Protein AF-A0A7M3NSK5-F1 (afdb_monomer)

Foldseek 3Di:
DDDDLVVVCVVVVHDSVVSVVVVCVVCVVVVHDDPVPDDDDPDDPDDDD

pLDDT: mean 90.52, std 9.81, range [55.59, 98.38]

Sequence (49 aa):
MAFTNRRIAQELVLSVKTVEYHLSHAYATLGIASRTALPARPARPAPKT

Solvent-accessible surface area (backbone atoms only — not comparable to full-atom values): 3248 Å² total; per-residue (Å²): 134,82,84,51,55,64,56,54,12,61,79,69,76,49,52,48,67,57,46,52,52,53,51,52,52,53,28,56,77,69,74,38,93,50,83,86,66,56,73,77,82,74,78,80,79,76,83,83,128

Secondary structure (DSSP, 8-state):
-PPPHHHHHHHTT--HHHHHHHHHHHHHHTT-SSGGGSPPPPPPPPP--

Radius of gyration: 14.21 Å; Cα contacts (8 Å, |Δi|>4): 23; chains: 1; bounding box: 32×32×27 Å

Nearest PDB structures (foldseek):
  1zlj-assembly2_C  TM=9.421E-01  e=1.217E-01  Mycobacterium tuberculosis
  4tv7-assembly2_D  TM=8.680E-01  e=4.739E+00  Bacillus subtilis subsp. subtilis str. 168
  5x3t-assembly1_G  TM=3.819E-01  e=3.080E+00  Mycobacterium tuberculosis H37Rv

Structure (mmCIF, N/CA/C/O backbone):
data_AF-A0A7M3NSK5-F1
#
_entry.id   AF-A0A7M3NSK5-F1
#
loop_
_atom_site.group_PDB
_atom_site.id
_atom_site.type_symbol
_atom_site.label_atom_id
_atom_site.label_alt_id
_atom_site.label_comp_id
_atom_site.label_asym_id
_atom_site.label_entity_id
_atom_site.label_seq_id
_atom_site.pdbx_PDB_ins_code
_atom_site.Cartn_x
_atom_site.Cartn_y
_atom_site.Cartn_z
_atom_site.occupanc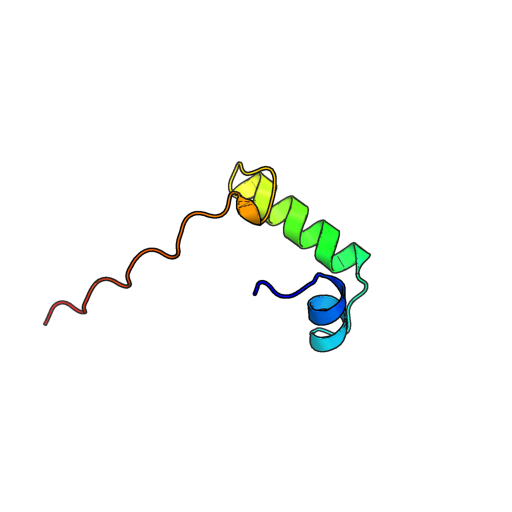y
_atom_site.B_iso_or_equiv
_atom_site.auth_seq_id
_atom_site.auth_comp_id
_atom_site.auth_asym_id
_atom_site.auth_atom_id
_atom_site.pdbx_PDB_model_num
ATOM 1 N N . MET A 1 1 ? -14.669 -9.318 -6.929 1.00 55.59 1 MET A N 1
ATOM 2 C CA . MET A 1 1 ? -13.475 -9.938 -6.310 1.00 55.59 1 MET A CA 1
ATOM 3 C C . MET A 1 1 ? -12.342 -8.925 -6.312 1.00 55.59 1 MET A C 1
ATOM 5 O O . MET A 1 1 ? -12.030 -8.404 -7.372 1.00 55.59 1 MET A O 1
ATOM 9 N N . ALA A 1 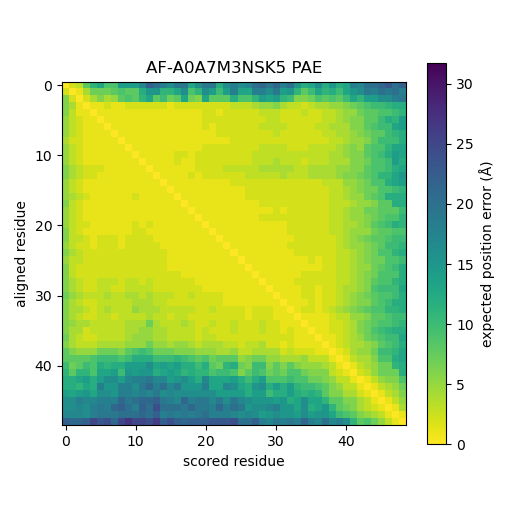2 ? -11.782 -8.586 -5.149 1.00 67.19 2 ALA A N 1
ATOM 10 C CA . ALA A 1 2 ? -10.606 -7.716 -5.077 1.00 67.19 2 ALA A CA 1
ATOM 11 C C . ALA A 1 2 ? -9.355 -8.468 -5.570 1.00 67.19 2 ALA A C 1
ATOM 13 O O . ALA A 1 2 ? -9.214 -9.661 -5.303 1.00 67.19 2 ALA A O 1
ATOM 14 N N . PHE A 1 3 ? -8.445 -7.783 -6.269 1.00 82.06 3 PHE A N 1
ATOM 15 C CA . PHE A 1 3 ? -7.152 -8.358 -6.650 1.00 82.06 3 PHE A CA 1
ATOM 16 C C . PHE A 1 3 ? -6.338 -8.738 -5.402 1.00 82.06 3 PHE A C 1
ATOM 18 O O . PHE A 1 3 ? -6.262 -7.963 -4.447 1.00 82.06 3 PHE A O 1
ATOM 25 N N . THR A 1 4 ? -5.705 -9.914 -5.406 1.00 93.94 4 THR A N 1
ATOM 26 C CA . THR A 1 4 ? -4.774 -10.314 -4.339 1.00 93.94 4 THR A CA 1
ATOM 27 C C . THR A 1 4 ? -3.448 -9.567 -4.482 1.00 93.94 4 THR A C 1
ATOM 29 O O . THR A 1 4 ? -3.050 -9.211 -5.592 1.00 93.94 4 THR A O 1
ATOM 32 N N . ASN A 1 5 ? -2.715 -9.375 -3.380 1.00 96.00 5 ASN A N 1
ATOM 33 C CA . ASN A 1 5 ? -1.400 -8.717 -3.415 1.00 96.00 5 ASN A CA 1
ATOM 34 C C . ASN A 1 5 ? -0.419 -9.439 -4.352 1.00 96.00 5 ASN A C 1
ATOM 36 O O . ASN A 1 5 ? 0.369 -8.786 -5.023 1.00 96.00 5 ASN A O 1
ATOM 40 N N . ARG A 1 6 ? -0.520 -10.774 -4.463 1.00 96.94 6 ARG A N 1
ATOM 41 C CA . ARG A 1 6 ? 0.273 -11.574 -5.411 1.00 96.94 6 ARG A CA 1
ATOM 42 C C . ARG A 1 6 ? 0.007 -11.197 -6.867 1.00 96.94 6 ARG A C 1
ATOM 44 O O . ARG A 1 6 ? 0.963 -11.036 -7.611 1.00 96.94 6 ARG A O 1
ATOM 51 N N . ARG A 1 7 ? -1.257 -11.021 -7.269 1.00 96.94 7 ARG A N 1
ATOM 52 C CA . ARG A 1 7 ? -1.569 -10.608 -8.647 1.00 96.94 7 ARG A CA 1
ATOM 53 C C . ARG A 1 7 ? -1.119 -9.182 -8.936 1.00 96.94 7 ARG A C 1
ATOM 55 O O . ARG A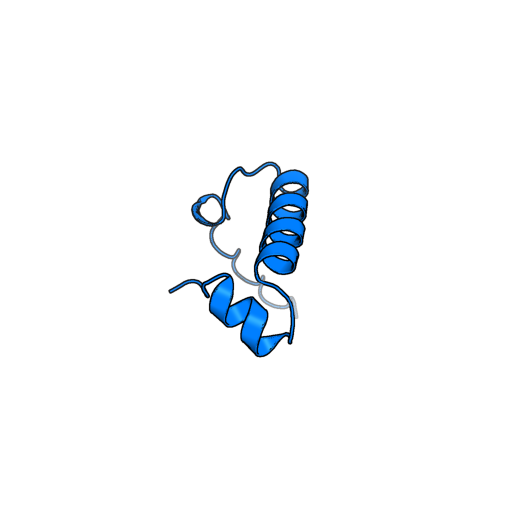 1 7 ? -0.537 -8.942 -9.979 1.00 96.94 7 ARG A O 1
ATOM 62 N N . ILE A 1 8 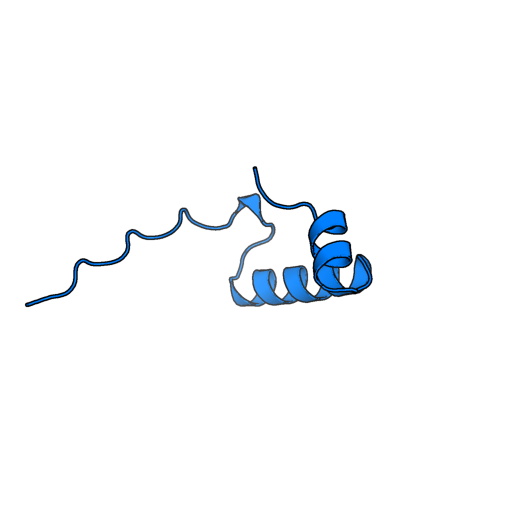? -1.323 -8.265 -7.990 1.00 96.06 8 ILE A N 1
ATOM 63 C CA . ILE A 1 8 ? -0.849 -6.876 -8.117 1.00 96.06 8 ILE A CA 1
ATOM 64 C C . ILE A 1 8 ? 0.676 -6.847 -8.289 1.00 96.06 8 ILE A C 1
ATOM 66 O O . ILE A 1 8 ? 1.186 -6.147 -9.154 1.00 96.06 8 ILE A O 1
ATOM 70 N N . ALA A 1 9 ? 1.394 -7.638 -7.491 1.00 98.06 9 ALA A N 1
ATOM 71 C CA . ALA A 1 9 ? 2.843 -7.761 -7.573 1.00 98.06 9 ALA A CA 1
ATOM 72 C C . ALA A 1 9 ? 3.304 -8.287 -8.944 1.00 98.06 9 ALA A C 1
ATOM 74 O O . ALA A 1 9 ? 4.252 -7.755 -9.508 1.00 98.06 9 ALA A O 1
ATOM 75 N N . GLN A 1 10 ? 2.610 -9.283 -9.501 1.00 97.88 10 GLN A N 1
ATOM 76 C CA . GLN A 1 10 ? 2.917 -9.837 -10.824 1.00 97.88 10 GLN A CA 1
ATOM 77 C C . GLN A 1 10 ? 2.683 -8.828 -11.956 1.00 97.88 10 GLN A C 1
ATOM 79 O O . GLN A 1 10 ? 3.567 -8.640 -12.782 1.00 97.88 10 GLN A O 1
ATOM 84 N N . GLU A 1 11 ? 1.526 -8.164 -11.970 1.00 96.88 11 GLU A N 1
ATOM 85 C CA . GLU A 1 11 ? 1.153 -7.175 -12.998 1.00 96.88 11 GLU A CA 1
ATOM 86 C C . GLU A 1 11 ? 2.093 -5.963 -13.003 1.00 96.88 11 GLU A C 1
ATOM 88 O O . GLU A 1 11 ? 2.440 -5.438 -14.055 1.00 96.88 11 GLU A O 1
ATOM 93 N N . LEU A 1 12 ? 2.523 -5.522 -11.816 1.00 96.88 12 LEU A N 1
ATOM 94 C CA . LEU A 1 12 ? 3.380 -4.346 -11.659 1.00 96.88 12 LEU A CA 1
ATOM 95 C C . LEU A 1 12 ? 4.879 -4.678 -11.618 1.00 96.88 12 LEU A C 1
ATOM 97 O O . LEU A 1 12 ? 5.686 -3.765 -11.475 1.00 96.88 12 LEU A O 1
ATOM 101 N N . VAL A 1 13 ? 5.261 -5.957 -11.723 1.00 97.88 13 VAL A N 1
ATOM 102 C CA . VAL A 1 13 ? 6.657 -6.425 -11.616 1.00 97.88 13 VAL A CA 1
ATOM 103 C C . VAL A 1 13 ? 7.318 -5.964 -10.301 1.00 97.88 13 VAL A C 1
ATOM 105 O O . VAL A 1 13 ? 8.436 -5.456 -10.263 1.00 97.88 13 VAL A O 1
ATOM 108 N N . LEU A 1 14 ? 6.601 -6.134 -9.186 1.00 97.31 14 LEU A N 1
ATOM 109 C CA . LEU A 1 14 ? 7.034 -5.767 -7.833 1.00 97.31 14 LEU A CA 1
ATOM 110 C C . LEU A 1 14 ? 7.076 -6.984 -6.905 1.00 97.31 14 LEU A C 1
ATOM 112 O O . LEU A 1 14 ? 6.493 -8.031 -7.178 1.00 97.31 14 LEU A O 1
ATOM 116 N N . SER A 1 15 ? 7.720 -6.831 -5.745 1.00 98.38 15 SER A N 1
ATOM 117 C CA . SER A 1 15 ? 7.596 -7.821 -4.673 1.00 98.38 15 SER A CA 1
ATOM 118 C C . SER A 1 15 ? 6.234 -7.706 -3.974 1.00 98.38 15 SER A C 1
ATOM 120 O O . SER A 1 15 ? 5.675 -6.615 -3.834 1.00 98.38 15 SER A O 1
ATOM 122 N N . VAL A 1 16 ? 5.718 -8.822 -3.447 1.00 98.31 16 VAL A N 1
ATOM 123 C CA . VAL A 1 16 ? 4.494 -8.817 -2.619 1.00 98.31 16 VAL A CA 1
ATOM 124 C C . VAL A 1 16 ? 4.653 -7.893 -1.406 1.00 98.31 16 VAL A C 1
ATOM 126 O O . VAL A 1 16 ? 3.723 -7.166 -1.066 1.00 98.31 16 VAL A O 1
ATOM 129 N N . LYS A 1 17 ? 5.850 -7.855 -0.807 1.00 98.38 17 LYS A N 1
ATOM 130 C CA . LYS A 1 17 ? 6.178 -7.000 0.343 1.00 98.38 17 LYS A CA 1
ATOM 131 C C . LYS A 1 17 ? 6.078 -5.511 -0.001 1.00 98.38 17 LYS A C 1
ATOM 133 O O . LYS A 1 17 ? 5.593 -4.726 0.807 1.00 98.38 17 LYS A O 1
ATOM 138 N N . THR A 1 18 ? 6.489 -5.131 -1.211 1.00 98.31 18 THR A N 1
ATOM 139 C CA . THR A 1 18 ? 6.363 -3.759 -1.725 1.00 98.31 18 THR A CA 1
ATOM 140 C C . THR A 1 18 ? 4.890 -3.370 -1.849 1.00 98.31 18 THR A C 1
ATOM 142 O O . THR A 1 18 ? 4.492 -2.305 -1.386 1.00 98.31 18 THR A O 1
ATOM 145 N N . VAL A 1 19 ? 4.050 -4.262 -2.383 1.00 97.69 19 VAL A N 1
ATOM 146 C CA . VAL A 1 19 ? 2.596 -4.038 -2.463 1.00 97.69 19 VAL A CA 1
ATOM 147 C C . VAL A 1 19 ? 1.972 -3.906 -1.071 1.00 97.69 19 VAL A C 1
ATOM 149 O O . VAL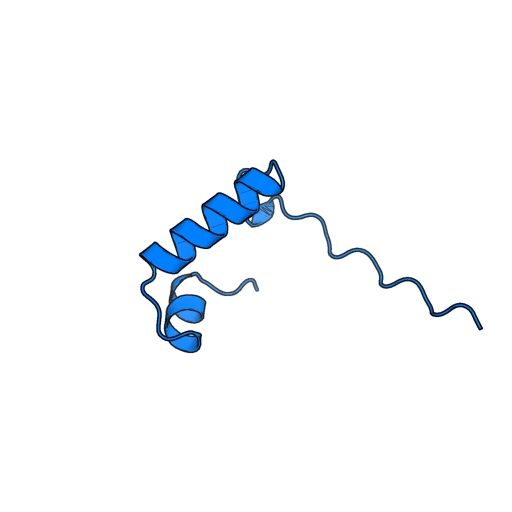 A 1 19 ? 1.185 -2.992 -0.839 1.00 97.69 19 VAL A O 1
ATOM 152 N N . GLU A 1 20 ? 2.331 -4.782 -0.129 1.00 97.38 20 GLU A N 1
ATOM 153 C CA . GLU A 1 20 ? 1.865 -4.707 1.263 1.00 97.38 20 GLU A CA 1
ATOM 154 C C . GLU A 1 20 ? 2.233 -3.380 1.922 1.00 97.38 20 GLU A C 1
ATOM 156 O O . GLU A 1 20 ? 1.384 -2.762 2.564 1.00 97.38 20 GLU A O 1
ATOM 161 N N . TYR A 1 21 ? 3.473 -2.923 1.736 1.00 98.12 21 TYR A N 1
ATOM 162 C CA . TYR A 1 21 ? 3.945 -1.651 2.267 1.00 98.12 21 TYR A CA 1
ATOM 163 C C . TYR A 1 21 ? 3.124 -0.475 1.726 1.00 98.12 21 TYR A C 1
ATOM 165 O O . TYR A 1 21 ? 2.583 0.308 2.507 1.00 98.12 21 TYR A O 1
ATOM 173 N N . HIS A 1 22 ? 2.954 -0.389 0.402 1.00 96.94 22 HIS A N 1
ATOM 174 C CA . HIS A 1 22 ? 2.170 0.682 -0.214 1.00 96.94 22 HIS A CA 1
ATOM 175 C C . HIS A 1 22 ? 0.702 0.661 0.218 1.00 96.94 22 HIS A C 1
ATOM 177 O O . HIS A 1 22 ? 0.142 1.714 0.513 1.00 96.94 22 HIS A O 1
ATOM 183 N N . LEU A 1 23 ? 0.079 -0.519 0.302 1.00 96.00 23 LEU A N 1
ATOM 184 C CA . LEU A 1 23 ? -1.301 -0.634 0.775 1.00 96.00 23 LEU A CA 1
ATOM 185 C C . LEU A 1 23 ? -1.434 -0.230 2.243 1.00 96.00 23 LEU A C 1
ATOM 187 O O . LEU A 1 23 ? -2.371 0.483 2.581 1.00 96.00 23 LEU A O 1
ATOM 191 N N . SER A 1 24 ? -0.495 -0.635 3.098 1.00 96.44 24 SER A N 1
ATOM 192 C CA . SER A 1 24 ? -0.504 -0.270 4.520 1.00 96.44 24 SER A CA 1
ATOM 193 C C . SER A 1 24 ? -0.388 1.242 4.700 1.00 96.44 24 SER A C 1
ATOM 195 O O . SER A 1 24 ? -1.132 1.828 5.481 1.00 96.44 24 SER A O 1
ATOM 197 N N . HIS A 1 25 ? 0.494 1.884 3.930 1.00 97.94 25 HIS A N 1
ATOM 198 C CA . HIS A 1 25 ? 0.641 3.334 3.947 1.00 97.94 25 HIS A CA 1
ATOM 199 C C . HIS A 1 25 ? -0.628 4.038 3.446 1.00 97.94 25 HIS A C 1
ATOM 201 O O . HIS A 1 25 ? -1.134 4.933 4.114 1.00 97.94 25 HIS A O 1
ATOM 207 N N . ALA A 1 26 ? -1.202 3.583 2.326 1.00 96.44 26 ALA A N 1
ATOM 208 C CA . ALA A 1 26 ? -2.445 4.137 1.791 1.00 96.44 26 ALA A CA 1
ATOM 209 C C . ALA A 1 26 ? -3.623 3.983 2.768 1.00 96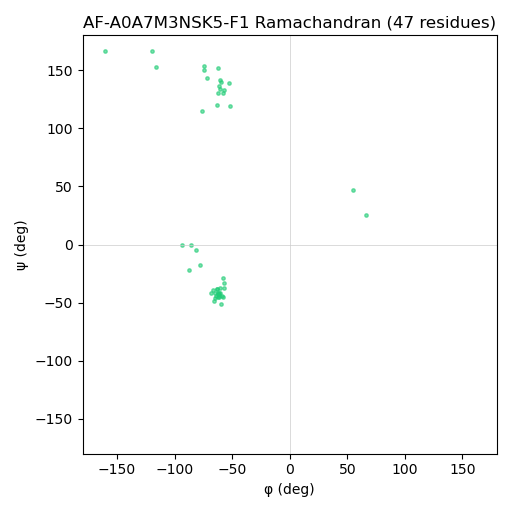.44 26 ALA A C 1
ATOM 211 O O . ALA A 1 26 ? -4.402 4.914 2.952 1.00 96.44 26 ALA A O 1
ATOM 212 N N . TYR A 1 27 ? -3.750 2.829 3.424 1.00 95.69 27 TYR A N 1
ATOM 213 C CA . TYR A 1 27 ? -4.786 2.599 4.430 1.00 95.69 27 TYR A CA 1
ATOM 214 C C . TYR A 1 27 ? -4.590 3.469 5.670 1.00 95.69 27 TYR A C 1
ATOM 216 O O . TYR A 1 27 ? -5.569 4.026 6.160 1.00 95.69 27 TYR A O 1
ATOM 224 N N . ALA A 1 28 ? -3.347 3.670 6.120 1.00 97.25 28 ALA A N 1
ATOM 225 C CA . ALA A 1 28 ? -3.042 4.598 7.204 1.00 97.25 28 ALA A CA 1
ATOM 226 C C . ALA A 1 28 ? -3.439 6.039 6.848 1.00 97.25 28 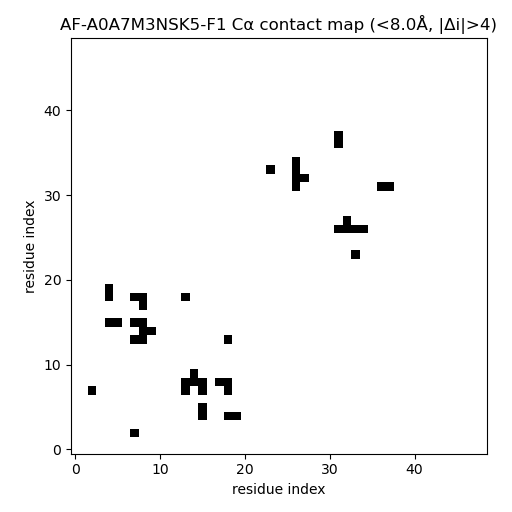ALA A C 1
ATOM 228 O O . ALA A 1 28 ? -4.083 6.707 7.652 1.00 97.25 28 ALA A O 1
ATOM 229 N N . THR A 1 29 ? -3.145 6.497 5.625 1.00 96.62 29 THR A N 1
ATOM 230 C CA . THR A 1 29 ? -3.594 7.812 5.133 1.00 96.62 29 THR A CA 1
ATOM 231 C C . THR A 1 29 ? -5.119 7.930 5.115 1.00 96.62 29 THR A C 1
ATOM 233 O O . THR A 1 29 ? -5.660 8.987 5.422 1.00 96.62 29 THR A O 1
ATOM 236 N N . LEU A 1 30 ? -5.819 6.846 4.776 1.00 95.25 30 LEU A N 1
ATOM 237 C CA . LEU A 1 30 ? -7.282 6.788 4.767 1.00 95.25 30 LEU A CA 1
ATOM 238 C C . LEU A 1 30 ? -7.897 6.548 6.157 1.00 95.25 30 LEU A C 1
ATOM 240 O O . LEU A 1 30 ? -9.119 6.547 6.277 1.00 95.25 30 LEU A O 1
ATOM 244 N N . GLY A 1 31 ? -7.085 6.323 7.195 1.00 96.81 31 GLY A N 1
ATOM 245 C CA . GLY A 1 31 ? -7.558 6.021 8.547 1.00 96.81 31 GLY A CA 1
ATOM 246 C C . GLY A 1 31 ? -8.284 4.676 8.671 1.00 96.81 31 GLY A C 1
ATOM 247 O O . GLY A 1 31 ? -9.120 4.517 9.557 1.00 96.81 31 GLY A O 1
ATOM 248 N N . ILE A 1 32 ? -7.996 3.708 7.794 1.00 96.06 32 ILE A N 1
ATOM 249 C CA . ILE A 1 32 ? -8.633 2.383 7.796 1.00 96.06 32 ILE A CA 1
ATOM 250 C C . ILE A 1 32 ? -7.621 1.270 8.075 1.00 96.06 32 ILE A C 1
ATOM 252 O O . ILE A 1 32 ? -6.441 1.387 7.765 1.00 96.06 32 ILE A O 1
ATOM 256 N N . ALA A 1 33 ? -8.087 0.154 8.639 1.00 94.25 33 ALA A N 1
ATOM 257 C CA . ALA A 1 33 ? -7.215 -0.967 9.003 1.00 94.25 33 ALA A CA 1
ATOM 258 C C . ALA A 1 33 ? -6.998 -1.981 7.865 1.00 94.25 33 ALA A C 1
ATOM 260 O O . ALA A 1 33 ? -6.043 -2.756 7.894 1.00 94.25 33 ALA A O 1
ATOM 261 N N . SER A 1 34 ? -7.897 -2.037 6.878 1.00 92.31 34 SER A N 1
ATOM 262 C CA . SER A 1 34 ? -7.859 -3.084 5.857 1.00 92.31 34 SER A CA 1
ATOM 263 C C . SER A 1 34 ? -8.627 -2.723 4.588 1.00 92.31 34 SER A C 1
ATOM 265 O O . SER A 1 34 ? -9.469 -1.826 4.558 1.00 92.31 34 SER A O 1
ATOM 267 N N . ARG A 1 35 ? -8.394 -3.515 3.535 1.00 90.38 35 ARG A N 1
ATOM 268 C CA . ARG A 1 35 ? -9.088 -3.394 2.245 1.00 90.38 35 ARG A CA 1
ATOM 269 C C . ARG A 1 35 ? -10.608 -3.529 2.350 1.00 90.38 35 ARG A C 1
ATOM 271 O O . ARG A 1 35 ? -11.316 -2.981 1.516 1.00 90.38 35 ARG A O 1
ATOM 278 N N . THR A 1 36 ? -11.110 -4.278 3.332 1.00 90.69 36 THR A N 1
ATOM 279 C CA . THR A 1 36 ? -12.554 -4.497 3.522 1.00 90.69 36 THR A CA 1
ATOM 280 C C . THR A 1 36 ? -13.246 -3.306 4.174 1.00 90.69 36 THR A C 1
ATOM 282 O O . THR A 1 36 ? -14.461 -3.203 4.080 1.00 90.69 36 THR A O 1
ATOM 285 N N . ALA A 1 37 ? -12.486 -2.409 4.809 1.00 92.38 37 ALA A N 1
ATOM 286 C CA . ALA A 1 37 ? -12.991 -1.164 5.379 1.00 92.38 37 ALA A CA 1
ATOM 287 C C . ALA A 1 37 ? -13.049 -0.015 4.354 1.00 92.38 37 ALA A C 1
ATOM 289 O O . ALA A 1 37 ? -13.457 1.091 4.700 1.00 92.38 37 ALA A O 1
ATOM 290 N N . LEU A 1 38 ? -12.648 -0.255 3.096 1.00 88.06 38 LEU A N 1
ATOM 291 C CA . LEU A 1 38 ? -12.808 0.733 2.033 1.00 88.06 38 LEU A CA 1
ATOM 292 C C . LEU A 1 38 ? -14.303 1.024 1.822 1.00 88.06 38 LEU A C 1
ATOM 294 O O . LEU A 1 38 ? -15.080 0.080 1.643 1.00 88.06 38 LEU A O 1
ATOM 298 N N . PRO A 1 39 ? -14.717 2.304 1.795 1.00 85.56 39 PRO A N 1
ATOM 299 C CA . PRO A 1 39 ? -16.097 2.651 1.505 1.00 85.56 39 PRO A CA 1
ATOM 300 C C . PRO A 1 39 ? -16.465 2.196 0.091 1.00 85.56 39 PRO A C 1
ATOM 302 O O . PRO A 1 39 ? -15.618 2.130 -0.809 1.00 85.56 39 PRO A O 1
ATOM 305 N N . ALA A 1 40 ? -17.749 1.899 -0.116 1.00 84.25 40 ALA A N 1
ATOM 306 C CA . ALA A 1 40 ? -18.261 1.645 -1.454 1.00 84.25 40 ALA A CA 1
ATOM 307 C C . ALA A 1 40 ? -17.882 2.817 -2.369 1.00 84.25 40 ALA A C 1
ATOM 309 O O . ALA A 1 40 ? -17.942 3.978 -1.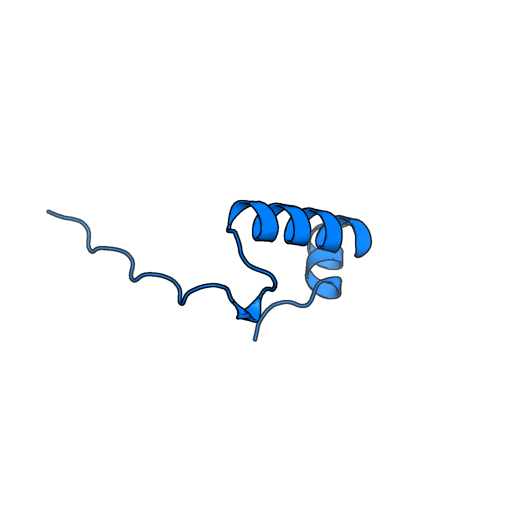955 1.00 84.25 40 ALA A O 1
ATOM 310 N N . ARG A 1 41 ? -17.474 2.507 -3.608 1.00 80.75 41 ARG A N 1
ATOM 311 C CA . ARG A 1 41 ? -17.086 3.534 -4.578 1.00 80.75 41 ARG A CA 1
ATOM 312 C C . ARG A 1 41 ? -18.216 4.569 -4.662 1.00 80.75 41 ARG A C 1
ATOM 314 O O . ARG A 1 41 ? -19.321 4.178 -5.046 1.00 80.75 41 ARG A O 1
ATOM 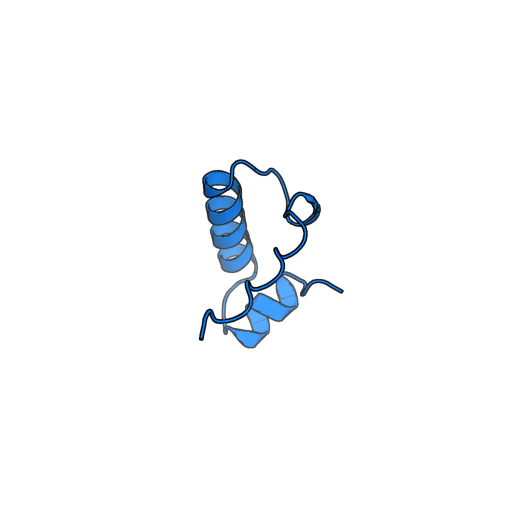321 N N . PRO A 1 42 ? -17.964 5.850 -4.339 1.00 76.50 42 PRO A N 1
ATOM 322 C CA . PRO A 1 42 ? -18.998 6.864 -4.449 1.00 76.50 42 PRO A CA 1
ATOM 323 C C . PRO A 1 42 ? -19.466 6.943 -5.904 1.00 76.50 42 PRO A C 1
ATOM 325 O O . PRO A 1 42 ? -18.667 6.791 -6.838 1.00 76.50 42 PRO A O 1
ATOM 328 N N . ALA A 1 43 ? -20.770 7.137 -6.106 1.00 79.31 43 ALA A N 1
ATOM 329 C CA . ALA A 1 43 ? -21.316 7.332 -7.441 1.00 79.31 43 ALA A CA 1
ATOM 330 C C . ALA A 1 43 ? -20.618 8.534 -8.092 1.00 79.31 43 ALA A C 1
ATOM 332 O O . ALA A 1 43 ? -20.454 9.581 -7.463 1.00 79.31 43 ALA A O 1
ATOM 333 N N . ARG A 1 44 ? -20.179 8.380 -9.347 1.00 81.94 44 ARG A N 1
ATOM 334 C CA . ARG A 1 44 ? -19.615 9.502 -10.102 1.00 81.94 44 ARG A CA 1
ATOM 335 C C . ARG A 1 44 ? -20.736 10.537 -10.270 1.00 81.94 44 ARG A C 1
ATOM 337 O O . ARG A 1 44 ? -21.759 10.173 -10.851 1.00 81.94 44 ARG A O 1
ATOM 344 N N . PRO A 1 45 ? -20.587 11.779 -9.778 1.00 76.94 45 PRO A N 1
ATOM 345 C CA . PRO A 1 45 ? -21.611 12.792 -9.987 1.00 76.94 45 PRO A CA 1
ATOM 346 C C . PRO A 1 45 ? -21.772 13.026 -11.492 1.00 76.94 45 PRO A C 1
ATOM 348 O O . PRO A 1 45 ? -20.778 13.100 -12.222 1.00 76.94 45 PRO A O 1
ATOM 351 N N . ALA A 1 46 ? -23.023 13.075 -11.957 1.00 78.56 46 ALA A N 1
ATOM 352 C CA . ALA A 1 46 ? -23.321 13.334 -13.359 1.00 78.56 46 ALA A CA 1
ATOM 353 C C . ALA A 1 46 ? -22.747 14.707 -13.760 1.00 78.56 46 ALA A C 1
ATOM 355 O O . ALA A 1 46 ? -22.794 15.638 -12.945 1.00 78.56 46 ALA A O 1
ATOM 356 N N . PRO A 1 47 ? -22.173 14.842 -14.969 1.00 79.44 47 PRO A N 1
ATOM 357 C CA . PRO A 1 47 ? -21.684 16.131 -15.437 1.00 79.44 47 PRO A CA 1
ATOM 358 C C . PRO A 1 47 ? -22.840 17.136 -15.437 1.00 79.44 47 PRO A C 1
ATOM 360 O O . PRO A 1 47 ? -23.922 16.840 -15.940 1.00 79.44 47 PRO A O 1
ATOM 363 N N . LYS A 1 48 ? -22.617 18.309 -14.839 1.00 72.88 48 LYS A N 1
ATOM 364 C CA . LYS A 1 48 ? -23.551 19.431 -14.944 1.00 72.88 48 LYS A CA 1
ATOM 365 C C . LYS A 1 48 ? -23.366 20.042 -16.336 1.00 72.88 48 LYS A C 1
ATOM 367 O O . LYS A 1 48 ? -22.259 20.491 -16.631 1.00 72.88 48 LYS A O 1
ATOM 372 N N . THR A 1 49 ? -24.397 19.954 -17.174 1.00 73.56 49 THR A N 1
ATOM 373 C CA . THR A 1 49 ? -24.521 20.693 -18.446 1.00 73.56 49 THR A CA 1
ATOM 374 C C . THR A 1 49 ? -24.580 22.192 -18.219 1.00 73.56 49 THR A C 1
ATOM 376 O O . THR A 1 49 ? -25.133 22.593 -17.168 1.00 73.56 49 THR A O 1
#

Mean predicted aligned error: 5.56 Å